Protein AF-A0A379W0Q0-F1 (afdb_monomer_lite)

InterPro domains:
  IPR036249 Thioredoxin-like superfamily [SSF52833] (1-51)
  IPR050824 Bacterial Thiol:disulfide Interchange Protein DsbA [PTHR35891] (1-50)

Secondary structure (DSSP, 8-state):
-HHHHHHHHHHHHTT---PPP--BTTTB---SSPPTT--S------TTSGGG---

Sequence (55 aa):
MKKIWLALAGMVLAFSASAAQISDGKQYITLDKPVAGEPQVLEFFSFYCPPLLSV

Radius of gyration: 21.97 Å; chains: 1; bounding box: 36×26×59 Å

Organism: Salmonella enterica I (NCBI:txid59201)

Structure (mmCIF, N/CA/C/O backbone):
data_AF-A0A379W0Q0-F1
#
_entry.id   AF-A0A379W0Q0-F1
#
loop_
_atom_site.group_PDB
_atom_site.id
_atom_site.type_symbol
_atom_site.label_atom_id
_atom_site.label_alt_id
_atom_site.label_comp_id
_atom_site.label_asym_id
_atom_site.label_entity_id
_atom_site.label_seq_id
_atom_site.pdbx_PDB_ins_code
_atom_site.Cartn_x
_atom_site.Cartn_y
_atom_site.Cartn_z
_atom_site.occupancy
_atom_site.B_iso_or_equiv
_atom_site.auth_seq_id
_atom_site.auth_comp_id
_atom_site.auth_asym_id
_atom_site.auth_atom_id
_atom_site.pdbx_PDB_model_num
ATOM 1 N N . MET A 1 1 ? -18.925 7.038 41.773 1.00 55.34 1 MET A N 1
ATOM 2 C CA . MET A 1 1 ? -19.429 7.194 40.388 1.00 55.34 1 MET A CA 1
ATOM 3 C C . MET A 1 1 ? -18.338 7.370 39.319 1.00 55.34 1 MET A C 1
ATOM 5 O O . MET A 1 1 ? -18.494 6.813 38.245 1.00 55.34 1 MET A O 1
ATOM 9 N N . LYS A 1 2 ? -17.198 8.037 39.583 1.00 65.56 2 LYS A N 1
ATOM 10 C CA . LYS A 1 2 ? -16.124 8.273 38.581 1.00 65.56 2 LYS A CA 1
ATOM 11 C C . LYS A 1 2 ? -15.427 7.031 37.983 1.00 65.56 2 LYS A C 1
ATOM 13 O O . LYS A 1 2 ? -14.989 7.068 36.845 1.00 65.56 2 LYS A O 1
ATOM 18 N N . LYS A 1 3 ? -15.356 5.918 38.726 1.00 71.12 3 LYS A N 1
ATOM 19 C CA . LYS A 1 3 ? -14.699 4.669 38.278 1.00 71.12 3 LYS A CA 1
ATOM 20 C C . LYS A 1 3 ? -15.497 3.922 37.197 1.00 71.12 3 LYS A C 1
ATOM 22 O O . LYS A 1 3 ? -14.916 3.288 36.332 1.00 71.12 3 LYS A O 1
ATOM 27 N N . ILE A 1 4 ? -16.825 4.037 37.245 1.00 81.62 4 ILE A N 1
ATOM 28 C CA . ILE A 1 4 ? -17.750 3.371 36.314 1.00 81.62 4 ILE A CA 1
ATOM 29 C C . ILE A 1 4 ? -17.745 4.086 34.961 1.00 81.62 4 ILE A C 1
ATOM 31 O O . ILE A 1 4 ? -17.737 3.443 33.922 1.00 81.62 4 ILE A O 1
ATOM 35 N N . TRP A 1 5 ? -17.655 5.417 34.975 1.00 81.69 5 TRP A N 1
ATOM 36 C CA . TRP A 1 5 ? -17.492 6.223 33.764 1.00 81.69 5 TRP A CA 1
ATOM 37 C C . TRP A 1 5 ? -16.205 5.897 33.005 1.00 81.69 5 TRP A C 1
ATOM 39 O O . TRP A 1 5 ? -16.214 5.800 31.783 1.00 81.69 5 TRP A O 1
ATOM 49 N N . LEU A 1 6 ? -15.112 5.675 33.737 1.00 81.88 6 LEU A N 1
ATOM 50 C CA . LEU A 1 6 ? -13.823 5.304 33.154 1.00 81.88 6 LEU A CA 1
ATOM 51 C C . LEU A 1 6 ? -13.878 3.907 32.509 1.00 81.88 6 LEU A C 1
ATOM 53 O O . LEU A 1 6 ? -13.370 3.716 31.409 1.00 81.88 6 LEU A O 1
ATOM 57 N N . ALA A 1 7 ? -14.567 2.957 33.150 1.00 83.94 7 ALA A N 1
ATOM 58 C CA . ALA A 1 7 ? -14.804 1.627 32.588 1.00 83.94 7 ALA A CA 1
ATOM 59 C C . ALA A 1 7 ? -15.701 1.665 31.335 1.00 83.94 7 ALA A C 1
ATOM 61 O O . ALA A 1 7 ? -15.424 0.967 30.362 1.00 83.94 7 ALA A O 1
ATOM 62 N N . LEU A 1 8 ? -16.734 2.516 31.328 1.00 83.31 8 LEU A N 1
ATOM 63 C CA . LEU A 1 8 ? -17.629 2.697 30.181 1.00 83.31 8 LEU A CA 1
ATOM 64 C C . LEU A 1 8 ? -16.883 3.274 28.965 1.00 83.31 8 LEU A C 1
ATOM 66 O O . LEU A 1 8 ? -17.024 2.766 27.857 1.00 83.31 8 LEU A O 1
ATOM 70 N N . ALA A 1 9 ? -16.043 4.293 29.174 1.00 83.19 9 ALA A N 1
ATOM 71 C CA . ALA A 1 9 ? -15.223 4.875 28.112 1.00 83.19 9 ALA A CA 1
ATOM 72 C C . ALA A 1 9 ? -14.202 3.868 27.551 1.00 83.19 9 ALA A C 1
ATOM 74 O O . ALA A 1 9 ? -14.029 3.780 26.337 1.00 83.19 9 ALA A O 1
ATOM 75 N N . GLY A 1 10 ? -13.576 3.062 28.417 1.00 82.88 10 GLY A N 1
ATOM 76 C CA . GLY A 1 10 ? -12.667 1.993 27.994 1.00 82.88 10 GLY A CA 1
ATOM 77 C C . GLY A 1 10 ? -13.353 0.924 27.138 1.00 82.88 10 GLY A C 1
ATOM 78 O O . GLY A 1 10 ? -12.774 0.460 26.159 1.00 82.88 10 GLY A O 1
ATOM 79 N N . MET A 1 11 ? -14.607 0.584 27.451 1.00 82.06 11 MET A N 1
ATOM 80 C CA . MET A 1 11 ? -15.390 -0.375 26.666 1.00 82.06 11 MET A CA 1
ATOM 81 C C . MET A 1 11 ? -15.751 0.155 25.270 1.00 82.06 11 MET A C 1
ATOM 83 O O . MET A 1 11 ? -15.731 -0.613 24.314 1.00 82.06 11 MET A O 1
ATOM 87 N N . VAL A 1 12 ? -16.026 1.456 25.127 1.00 82.44 12 VAL A N 1
ATOM 88 C CA . VAL A 1 12 ? -16.306 2.076 23.818 1.00 82.44 12 VAL A CA 1
ATOM 89 C C . VAL A 1 12 ? -15.047 2.137 22.946 1.00 82.44 12 VAL A C 1
ATOM 91 O O . VAL A 1 12 ? -15.108 1.843 21.757 1.00 82.44 12 VAL A O 1
ATOM 94 N N . LEU A 1 13 ? -13.892 2.465 23.532 1.00 79.50 13 LEU A N 1
ATOM 95 C CA . LEU A 1 13 ? -12.629 2.575 22.793 1.00 79.50 13 LEU A CA 1
ATOM 96 C C . LEU A 1 13 ? -12.073 1.224 22.320 1.00 79.50 13 LEU A C 1
ATOM 98 O O . LEU A 1 13 ? -11.344 1.189 21.331 1.00 79.50 13 LEU A O 1
ATOM 102 N N . ALA A 1 14 ? -12.441 0.117 22.974 1.00 76.62 14 ALA A N 1
ATOM 103 C CA . ALA A 1 14 ? -12.007 -1.230 22.596 1.00 76.62 14 ALA A CA 1
ATOM 104 C C . ALA A 1 14 ? -12.490 -1.672 21.198 1.00 76.62 14 ALA A C 1
ATOM 106 O O . ALA A 1 14 ? -11.910 -2.589 20.622 1.00 76.62 14 ALA A O 1
ATOM 107 N N . PHE A 1 15 ? -13.514 -1.014 20.639 1.00 72.19 15 PHE A N 1
ATOM 108 C CA . PHE A 1 15 ? -14.082 -1.335 19.322 1.00 72.19 15 PHE A CA 1
ATOM 109 C C . PHE A 1 15 ? -13.881 -0.231 18.273 1.00 72.19 15 PHE A C 1
ATOM 111 O O . PHE A 1 15 ? -14.421 -0.320 17.172 1.00 72.19 15 PHE A O 1
ATOM 118 N N . SER A 1 16 ? -13.078 0.793 18.569 1.00 71.44 16 SER A N 1
ATOM 119 C CA . SER A 1 16 ? -12.813 1.903 17.646 1.00 71.44 16 SER A CA 1
ATOM 120 C C . SER A 1 16 ? -11.746 1.548 16.600 1.00 71.44 16 SER A C 1
ATO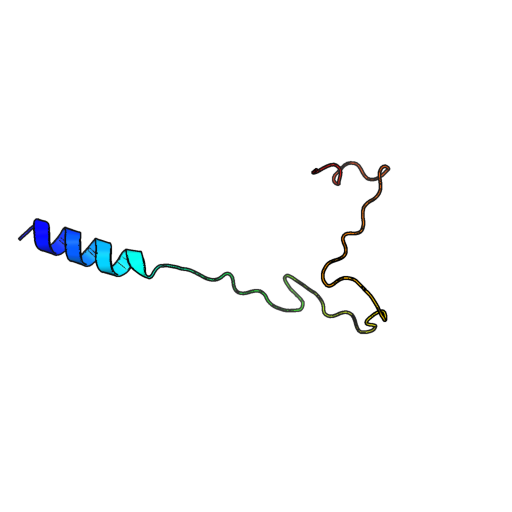M 122 O O . SER A 1 16 ? -10.706 2.198 16.516 1.00 71.44 16 SER A O 1
ATOM 124 N N . ALA A 1 17 ? -11.988 0.518 15.789 1.00 76.00 17 ALA A N 1
ATOM 125 C CA . ALA A 1 17 ? -11.222 0.273 14.569 1.00 76.00 17 ALA A CA 1
ATOM 126 C C . ALA A 1 17 ? -11.950 0.943 13.394 1.00 76.00 17 ALA A C 1
ATOM 128 O O . ALA A 1 17 ? -12.975 0.452 12.925 1.00 76.00 17 ALA A O 1
ATOM 129 N N . SER A 1 18 ? -11.448 2.091 12.935 1.00 77.44 18 SER A N 1
ATOM 130 C CA . SER A 1 18 ? -11.971 2.751 11.735 1.00 77.44 18 SER A CA 1
ATOM 131 C C . SER A 1 18 ? -11.241 2.209 10.509 1.00 77.44 18 SER A C 1
ATOM 133 O O . SER A 1 18 ? -10.035 2.407 10.367 1.00 77.44 18 SER A O 1
ATOM 135 N N . ALA A 1 19 ? -11.954 1.497 9.637 1.00 82.00 19 ALA A N 1
ATOM 136 C CA . ALA A 1 19 ? -11.406 1.033 8.369 1.00 82.00 19 ALA A CA 1
ATOM 137 C C . ALA A 1 19 ? -11.454 2.168 7.337 1.00 82.00 19 ALA A C 1
ATOM 139 O O . ALA A 1 19 ? -12.508 2.764 7.107 1.00 82.00 19 ALA A O 1
ATOM 140 N N . ALA A 1 20 ? -10.323 2.452 6.689 1.00 84.25 20 ALA A N 1
ATOM 141 C CA . ALA A 1 20 ? -10.303 3.378 5.565 1.00 84.25 20 ALA A CA 1
ATOM 142 C C . ALA A 1 20 ? -11.157 2.812 4.420 1.00 84.25 20 ALA A C 1
ATOM 144 O O . ALA A 1 20 ? -10.962 1.678 3.985 1.00 84.25 20 ALA A O 1
ATOM 145 N N . GLN A 1 21 ? -12.113 3.603 3.936 1.00 86.19 21 GLN A N 1
ATOM 146 C CA . GLN A 1 21 ? -12.878 3.264 2.739 1.00 86.19 21 GLN A CA 1
ATOM 147 C C . GLN A 1 21 ? -11.956 3.469 1.529 1.00 86.19 21 GLN A C 1
ATOM 149 O O . GLN A 1 21 ? -11.448 4.572 1.325 1.00 86.19 21 GLN A O 1
ATOM 154 N N . ILE A 1 22 ? -11.710 2.405 0.764 1.00 89.81 22 ILE A N 1
ATOM 155 C CA . ILE A 1 22 ? -10.901 2.429 -0.457 1.00 89.81 22 ILE A CA 1
ATOM 156 C C . ILE A 1 22 ? -11.850 2.246 -1.648 1.00 89.81 22 ILE A C 1
ATOM 158 O O . ILE A 1 22 ? -12.568 1.247 -1.706 1.00 89.81 22 ILE A O 1
ATOM 162 N N . SER A 1 23 ? -11.891 3.195 -2.586 1.00 93.44 23 SER A N 1
ATOM 163 C CA . SER A 1 23 ? -12.804 3.135 -3.744 1.00 93.44 23 SER A CA 1
ATOM 164 C C . SER A 1 23 ? -12.081 3.213 -5.089 1.00 93.44 23 SER A C 1
ATOM 166 O O . SER A 1 23 ? -11.105 3.959 -5.235 1.00 93.44 23 SER A O 1
ATOM 168 N N . ASP A 1 24 ? -12.607 2.467 -6.067 1.00 90.88 24 ASP A N 1
ATOM 169 C CA . ASP A 1 24 ? -12.148 2.484 -7.459 1.00 90.88 24 ASP A CA 1
ATOM 170 C C . ASP A 1 24 ? -12.339 3.885 -8.065 1.00 90.88 24 ASP A C 1
ATOM 172 O O . ASP A 1 24 ? -13.265 4.624 -7.707 1.00 90.88 24 ASP A O 1
ATOM 176 N N . GLY A 1 25 ? -11.396 4.296 -8.907 1.00 91.38 25 GLY A N 1
ATOM 177 C CA . GLY A 1 25 ? -11.329 5.623 -9.510 1.00 91.38 25 GLY A CA 1
ATOM 178 C C . GLY A 1 25 ? -10.853 6.729 -8.562 1.00 91.38 25 GLY A C 1
ATOM 179 O O . GLY A 1 25 ? -10.660 7.859 -9.007 1.00 91.38 25 GLY A O 1
ATOM 180 N N . LYS A 1 26 ? -10.645 6.434 -7.269 1.00 91.94 26 LYS A N 1
ATOM 181 C CA . LYS A 1 26 ? -10.066 7.379 -6.295 1.00 91.94 26 LYS A CA 1
ATOM 182 C C . LYS A 1 26 ? -8.698 6.934 -5.805 1.00 91.94 26 LYS A C 1
ATOM 184 O O . LYS A 1 26 ? -7.729 7.670 -5.935 1.00 91.94 26 LYS A O 1
ATOM 189 N N . GLN A 1 27 ? -8.645 5.756 -5.192 1.00 92.94 27 GLN A N 1
ATOM 190 C CA . GLN A 1 27 ? -7.445 5.242 -4.520 1.00 92.94 27 GLN A CA 1
ATOM 191 C C . GLN A 1 27 ? -6.795 4.093 -5.285 1.00 92.94 27 GLN A C 1
ATOM 193 O O . GLN A 1 27 ? -5.618 3.820 -5.084 1.00 92.94 27 GLN A O 1
ATOM 198 N N . TYR A 1 28 ? -7.550 3.438 -6.161 1.00 91.50 28 TYR A N 1
ATOM 199 C CA . TYR A 1 28 ? -7.047 2.440 -7.091 1.00 91.50 28 TYR A CA 1
ATOM 200 C C . TYR A 1 28 ? -7.832 2.521 -8.394 1.00 91.50 28 TYR A C 1
ATOM 202 O O . TYR A 1 28 ? -8.906 3.122 -8.445 1.00 91.50 28 TYR A O 1
ATOM 210 N N . ILE A 1 29 ? -7.288 1.900 -9.431 1.00 92.50 29 ILE A N 1
ATOM 211 C CA . ILE A 1 29 ? -8.017 1.589 -10.655 1.00 92.50 29 ILE A CA 1
ATOM 212 C C . ILE A 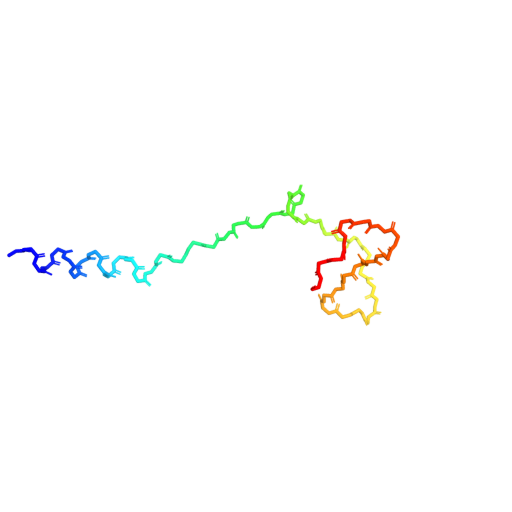1 29 ? -7.967 0.083 -10.864 1.00 92.50 29 ILE A C 1
ATOM 214 O O . ILE A 1 29 ? -6.966 -0.562 -10.539 1.00 92.50 29 ILE A O 1
ATOM 218 N N . THR A 1 30 ? -9.031 -0.470 -11.422 1.00 90.31 30 THR A N 1
ATOM 219 C CA . THR A 1 30 ? -9.020 -1.844 -11.912 1.00 90.31 30 THR A CA 1
ATOM 220 C C . THR A 1 30 ? -8.353 -1.883 -13.287 1.00 90.31 30 THR A C 1
ATOM 222 O O . THR A 1 30 ? -8.704 -1.118 -14.181 1.00 90.31 30 THR A O 1
ATOM 225 N N . LEU A 1 31 ? -7.363 -2.760 -13.458 1.00 85.81 31 LEU A N 1
ATOM 226 C CA . LEU A 1 31 ? -6.700 -2.970 -14.744 1.00 85.81 31 LEU A CA 1
ATOM 227 C C . LEU A 1 31 ? -7.530 -3.940 -15.593 1.00 85.81 31 LEU A C 1
ATOM 229 O O . LEU A 1 31 ? -7.800 -5.059 -15.162 1.00 85.81 31 LEU A O 1
ATOM 233 N N . ASP A 1 32 ? -7.878 -3.546 -16.820 1.00 84.25 32 ASP A N 1
ATOM 234 C CA . ASP A 1 32 ? -8.667 -4.385 -17.743 1.00 84.25 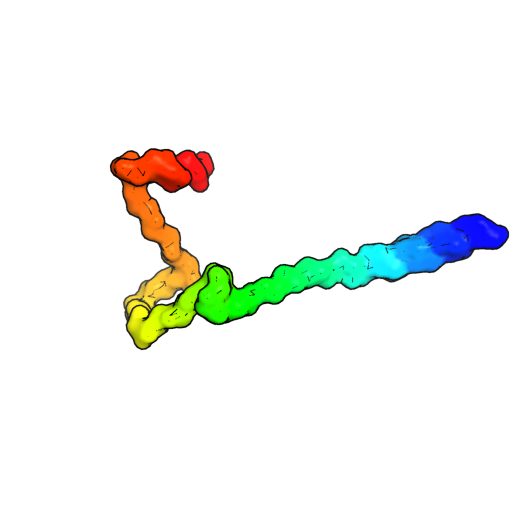32 ASP A CA 1
ATOM 235 C C . ASP A 1 32 ? -7.946 -5.676 -18.154 1.00 84.25 32 ASP A C 1
ATOM 237 O O . ASP A 1 32 ? -8.568 -6.663 -18.550 1.00 84.25 32 ASP A O 1
ATOM 241 N N . LYS A 1 33 ? -6.611 -5.663 -18.096 1.00 81.44 33 LYS A N 1
ATOM 242 C CA . LYS A 1 33 ? -5.765 -6.762 -18.544 1.00 81.44 33 LYS A CA 1
ATOM 243 C C . LYS A 1 33 ? -4.982 -7.339 -17.362 1.00 81.44 33 LYS A C 1
ATOM 245 O O . LYS A 1 33 ? -3.885 -6.848 -17.094 1.00 81.44 33 LYS A O 1
ATOM 250 N N . PRO A 1 34 ? -5.506 -8.373 -16.682 1.00 72.06 34 PRO A N 1
ATOM 251 C CA . PRO A 1 34 ? -4.708 -9.133 -15.727 1.00 72.06 34 PRO A CA 1
ATOM 252 C C . PRO A 1 34 ? -3.576 -9.827 -16.489 1.00 72.06 34 PRO A C 1
ATOM 254 O O . PRO A 1 34 ? -3.805 -10.316 -17.606 1.00 72.06 34 PRO A O 1
ATOM 257 N N . VAL A 1 35 ? -2.366 -9.885 -15.932 1.00 74.50 35 VAL A N 1
ATOM 258 C CA . VAL A 1 35 ? -1.288 -10.681 -16.523 1.00 74.50 35 VAL A CA 1
ATOM 259 C C . VAL A 1 35 ? -1.194 -12.050 -15.843 1.00 74.50 35 VAL A C 1
ATOM 261 O O . VAL A 1 35 ? -1.380 -12.258 -14.648 1.00 74.50 35 VAL A O 1
ATOM 264 N N . ALA A 1 36 ? -1.063 -13.082 -16.667 1.00 74.50 36 ALA A N 1
ATOM 265 C CA . ALA A 1 36 ? -1.128 -14.445 -16.171 1.00 74.50 36 ALA A CA 1
ATOM 266 C C . ALA A 1 36 ? 0.151 -14.770 -15.385 1.00 74.50 36 ALA A C 1
ATOM 268 O O . ALA A 1 36 ? 1.252 -14.581 -15.898 1.00 74.50 36 ALA A O 1
ATOM 269 N N . GLY A 1 37 ? 0.003 -15.300 -14.168 1.00 76.88 37 GLY A N 1
ATOM 270 C CA . GLY A 1 37 ? 1.136 -15.728 -13.339 1.00 76.88 37 GLY A CA 1
ATOM 271 C C . GLY A 1 37 ? 1.831 -14.607 -12.560 1.00 76.88 37 GLY A C 1
ATOM 272 O O . GLY A 1 37 ? 2.956 -14.800 -12.104 1.00 76.88 37 GLY A O 1
ATOM 273 N N . GLU A 1 38 ? 1.185 -13.452 -12.405 1.00 72.62 38 GLU A N 1
ATOM 274 C CA . GLU A 1 38 ? 1.700 -12.345 -11.597 1.00 72.62 38 GLU A CA 1
ATOM 275 C C . GLU A 1 38 ? 1.692 -12.669 -10.097 1.00 72.62 38 GLU A C 1
ATOM 277 O O . GLU A 1 38 ? 0.784 -13.356 -9.612 1.00 72.62 38 GLU A O 1
ATOM 282 N N . PRO A 1 39 ? 2.666 -12.152 -9.326 1.00 77.00 39 PRO A N 1
ATOM 283 C CA . PRO A 1 39 ? 2.557 -12.146 -7.875 1.00 77.00 39 PRO A CA 1
ATOM 284 C C . PRO A 1 39 ? 1.351 -11.298 -7.447 1.00 77.00 39 PRO A C 1
ATOM 286 O O . PRO A 1 39 ? 0.945 -10.372 -8.143 1.00 77.00 39 PRO A O 1
ATOM 289 N N . GLN A 1 40 ? 0.796 -11.580 -6.265 1.00 77.44 40 GLN A N 1
ATOM 290 C CA . GLN A 1 40 ? -0.382 -10.861 -5.756 1.00 77.44 40 GLN A CA 1
ATOM 291 C C . GLN A 1 40 ? -0.162 -9.347 -5.597 1.00 77.44 40 GLN A C 1
ATOM 293 O O . GLN A 1 40 ? -1.125 -8.587 -5.614 1.00 77.44 40 GLN A O 1
ATOM 298 N N . VAL A 1 41 ? 1.091 -8.914 -5.437 1.00 84.62 41 VAL A N 1
ATOM 299 C CA . VAL A 1 41 ? 1.497 -7.508 -5.359 1.00 84.62 41 VAL A CA 1
ATOM 300 C C . VAL A 1 41 ? 2.794 -7.347 -6.152 1.00 84.62 41 VAL A C 1
ATOM 302 O O . VAL A 1 41 ? 3.746 -8.097 -5.931 1.00 84.62 41 VAL A O 1
ATOM 305 N N . LEU A 1 42 ? 2.825 -6.381 -7.073 1.00 84.38 42 LEU A N 1
ATOM 306 C 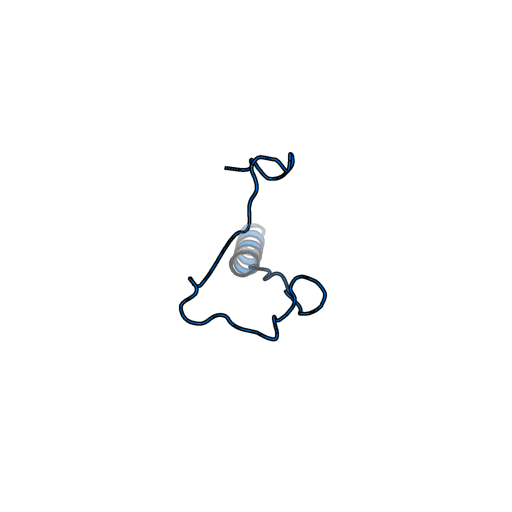CA . LEU A 1 42 ? 3.997 -6.022 -7.872 1.00 84.38 42 LEU A CA 1
ATOM 307 C C . LEU A 1 42 ? 4.219 -4.509 -7.799 1.00 84.38 42 LEU A C 1
ATOM 309 O O . LEU A 1 42 ? 3.31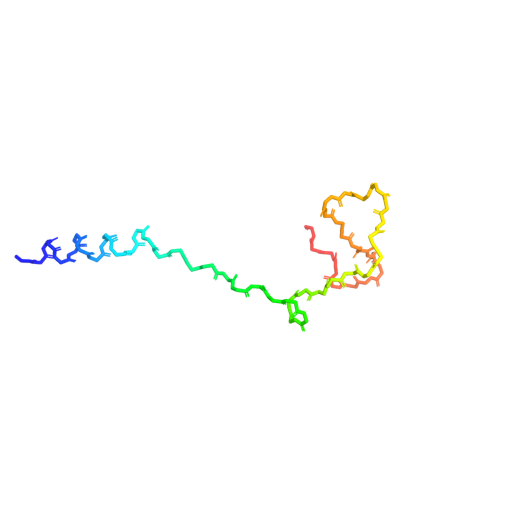7 -3.735 -8.111 1.00 84.38 42 LEU A O 1
ATOM 313 N N . GLU A 1 43 ? 5.428 -4.095 -7.432 1.00 83.00 43 GLU A N 1
ATOM 314 C CA . GLU A 1 43 ? 5.823 -2.686 -7.378 1.00 83.00 43 GLU A CA 1
ATOM 315 C C . GLU A 1 43 ? 6.782 -2.357 -8.528 1.00 83.00 43 GLU A C 1
ATOM 317 O O . GLU A 1 43 ? 7.828 -2.988 -8.694 1.00 83.00 43 GLU A O 1
ATOM 322 N N . PHE A 1 44 ? 6.430 -1.354 -9.335 1.00 85.12 44 PHE A N 1
ATOM 323 C CA . PHE A 1 44 ? 7.278 -0.864 -10.421 1.00 85.12 44 PHE A CA 1
ATOM 324 C C . PHE A 1 44 ? 8.198 0.242 -9.897 1.00 85.12 44 PHE A C 1
ATOM 326 O O . PHE A 1 44 ? 7.728 1.309 -9.507 1.00 85.12 44 PHE A O 1
ATOM 333 N N . PHE A 1 45 ? 9.511 0.016 -9.925 1.00 82.19 45 PHE A N 1
ATOM 334 C CA . PHE A 1 45 ? 10.506 1.001 -9.495 1.00 82.19 45 PHE A CA 1
ATOM 335 C C . PHE A 1 45 ? 11.580 1.230 -10.566 1.00 82.19 45 PHE A C 1
ATOM 337 O O . PHE A 1 45 ? 11.804 0.399 -11.446 1.00 82.19 45 PHE A O 1
ATOM 344 N N . SER A 1 46 ? 12.247 2.384 -10.501 1.00 81.81 46 SER A N 1
ATOM 345 C CA . SER A 1 46 ? 13.370 2.730 -11.377 1.00 81.81 46 SER A CA 1
ATOM 346 C C . SER A 1 46 ? 14.401 3.547 -10.612 1.00 81.81 46 SER A C 1
ATOM 348 O O . SER A 1 46 ? 14.065 4.571 -10.020 1.00 81.81 46 SER A O 1
ATOM 350 N N . PHE A 1 47 ? 15.670 3.138 -10.685 1.00 77.38 47 PHE A N 1
ATOM 351 C CA . PHE A 1 47 ? 16.793 3.838 -10.046 1.00 77.38 47 PHE A CA 1
ATOM 352 C C . PHE A 1 47 ? 17.029 5.257 -10.584 1.00 77.38 47 PHE A C 1
ATOM 354 O O . PHE A 1 47 ? 17.699 6.057 -9.939 1.00 77.38 47 PHE A O 1
ATOM 361 N N . TYR A 1 48 ? 16.472 5.585 -11.751 1.00 80.25 48 TYR A N 1
ATOM 362 C CA . TYR A 1 48 ? 16.590 6.907 -12.368 1.00 80.25 48 TYR A CA 1
ATOM 363 C C . TYR A 1 48 ? 15.435 7.853 -11.995 1.00 80.25 48 TYR A C 1
ATOM 365 O O . TYR A 1 48 ? 15.420 8.997 -12.444 1.00 80.25 48 TYR A O 1
ATOM 373 N N . CYS A 1 49 ? 14.477 7.399 -11.176 1.00 75.88 49 CYS A N 1
ATOM 374 C CA . CYS A 1 49 ? 13.372 8.206 -10.665 1.00 75.88 49 CYS A CA 1
ATOM 375 C C . CYS A 1 49 ? 13.626 8.556 -9.180 1.00 75.88 49 CYS A C 1
ATOM 377 O O . CYS A 1 49 ? 13.474 7.686 -8.320 1.00 75.88 49 CYS A O 1
ATOM 379 N N . PRO A 1 50 ? 13.998 9.811 -8.847 1.00 63.16 50 PRO A N 1
ATOM 380 C CA . PRO A 1 50 ? 14.432 10.205 -7.502 1.00 63.16 50 PRO A CA 1
ATOM 381 C C . PRO A 1 50 ? 13.478 9.895 -6.329 1.00 63.16 50 PRO A C 1
ATOM 383 O O . PRO A 1 50 ? 13.991 9.600 -5.253 1.00 63.16 50 PRO A O 1
ATOM 386 N N .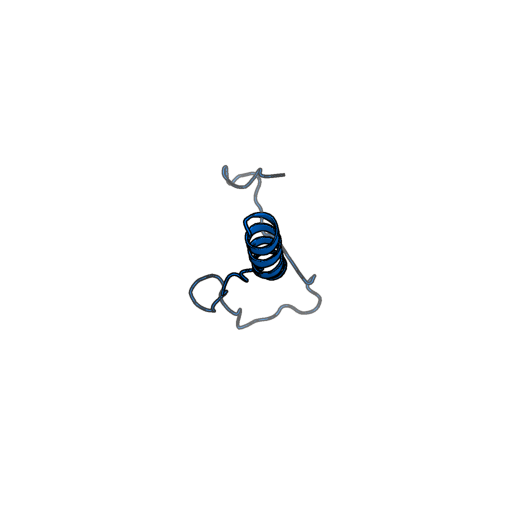 PRO A 1 51 ? 12.131 9.946 -6.448 1.00 66.69 51 PRO A N 1
ATOM 387 C CA . PRO A 1 51 ? 11.274 9.738 -5.277 1.00 66.69 51 PRO A CA 1
ATOM 388 C C . PRO A 1 51 ? 11.101 8.273 -4.834 1.00 66.69 51 PRO A C 1
ATOM 390 O O . PRO A 1 51 ? 10.464 8.045 -3.811 1.00 66.69 51 PRO A O 1
ATOM 393 N N . LEU A 1 52 ? 11.634 7.276 -5.553 1.00 59.69 52 LEU A N 1
ATOM 394 C CA . LEU A 1 52 ? 11.322 5.857 -5.296 1.00 59.69 52 LEU A CA 1
ATOM 395 C C . LEU A 1 52 ? 12.457 5.037 -4.662 1.00 59.69 52 LEU A C 1
ATOM 397 O O . LEU A 1 52 ? 12.389 3.812 -4.660 1.00 59.69 52 LEU A O 1
ATOM 401 N N . LEU A 1 53 ? 13.466 5.671 -4.059 1.00 52.84 53 LEU A N 1
ATOM 402 C CA . LEU A 1 53 ? 14.367 4.976 -3.129 1.00 52.84 53 LEU A CA 1
ATOM 403 C C . LEU A 1 53 ? 13.826 5.097 -1.694 1.00 52.84 53 LEU A C 1
ATOM 405 O O . LEU A 1 53 ? 14.434 5.730 -0.838 1.00 52.84 53 LEU A O 1
ATOM 409 N N . SER A 1 54 ? 12.639 4.531 -1.467 1.00 55.94 54 SER A N 1
ATOM 410 C CA . SER A 1 54 ? 12.070 4.305 -0.132 1.00 55.94 54 SER A CA 1
ATOM 411 C C . SER A 1 54 ? 12.101 2.802 0.149 1.00 55.94 54 SER A C 1
ATOM 413 O O . SER A 1 54 ? 11.066 2.143 0.121 1.00 55.94 54 SER A O 1
ATOM 415 N N . VAL A 1 55 ? 13.306 2.256 0.320 1.00 51.97 55 VAL A N 1
ATOM 416 C CA . VAL A 1 55 ? 13.526 0.975 1.011 1.00 51.97 55 VAL A CA 1
ATOM 417 C C . VAL A 1 55 ? 14.074 1.297 2.389 1.00 51.97 55 VAL A C 1
ATOM 419 O O . VAL A 1 55 ? 14.976 2.164 2.449 1.00 51.97 55 VAL A O 1
#

Foldseek 3Di:
DVVVVVVVVVVVVVPPDDDDDDDDPPNHHDDPDDDPPDDPDDDDDDPPDPPPPPD

pLDDT: mean 78.67, std 10.15, range [51.97, 93.44]